Protein AF-A0A661R6L3-F1 (afdb_monomer)

Sequence (50 aa):
MKPYTRADRISGRIQVAITDLLRKKMQNPKVEMATITGVKLTSDLRIADV

Secondary structure (DSSP, 8-state):
-PPPPHHHHHHHHHHHHHHHHHHHH---HHHHT------EE-TTS--EE-

pLDDT: mean 87.92, std 7.96, range [61.66, 95.44]

Structure (mmCIF, N/CA/C/O backbone):
data_AF-A0A661R6L3-F1
#
_entry.id   AF-A0A661R6L3-F1
#
loop_
_atom_site.group_PDB
_atom_site.id
_atom_site.type_symbol
_atom_site.label_atom_id
_atom_site.label_alt_id
_atom_site.label_comp_id
_atom_site.label_asym_id
_atom_site.label_entity_id
_atom_site.label_seq_id
_atom_site.pdbx_PDB_ins_code
_atom_site.Cartn_x
_atom_site.Cartn_y
_atom_site.Cartn_z
_atom_site.occupancy
_atom_site.B_iso_or_equiv
_atom_site.auth_seq_id
_atom_site.auth_comp_id
_atom_site.auth_asym_id
_atom_site.auth_atom_id
_atom_site.pdbx_PDB_model_num
ATOM 1 N N . MET A 1 1 ? 21.553 -10.351 2.905 1.00 61.66 1 MET A N 1
ATOM 2 C CA . MET A 1 1 ? 20.368 -9.491 3.116 1.00 61.66 1 MET A CA 1
ATOM 3 C C . MET A 1 1 ? 20.118 -8.722 1.823 1.00 61.66 1 MET A C 1
ATOM 5 O O . MET A 1 1 ? 20.993 -7.962 1.427 1.00 61.66 1 MET A O 1
ATOM 9 N N . LYS A 1 2 ? 19.021 -8.985 1.094 1.00 69.94 2 LYS A N 1
ATOM 10 C CA . LYS A 1 2 ? 18.696 -8.188 -0.104 1.00 69.94 2 LYS A CA 1
ATOM 11 C C . LYS A 1 2 ? 18.261 -6.787 0.353 1.00 69.94 2 LYS A C 1
ATOM 13 O O . LYS A 1 2 ? 17.442 -6.708 1.268 1.00 69.94 2 LYS A O 1
ATOM 18 N N . PRO A 1 3 ? 18.801 -5.703 -0.221 1.00 82.25 3 PRO A N 1
ATOM 19 C CA . PRO A 1 3 ? 18.356 -4.361 0.118 1.00 82.25 3 PRO A CA 1
ATOM 20 C C . PRO A 1 3 ? 16.910 -4.163 -0.344 1.00 82.25 3 PRO A C 1
ATOM 22 O O . PRO A 1 3 ? 16.559 -4.528 -1.465 1.00 82.25 3 PRO A O 1
ATOM 25 N N . TYR A 1 4 ? 16.082 -3.578 0.523 1.00 84.56 4 TYR A N 1
ATOM 26 C CA . TYR A 1 4 ? 14.724 -3.179 0.161 1.00 84.56 4 TYR A CA 1
ATOM 27 C C . TYR A 1 4 ? 14.770 -2.174 -0.983 1.00 84.56 4 TYR A C 1
ATOM 29 O O . TYR A 1 4 ? 15.483 -1.162 -0.916 1.00 84.56 4 TYR A O 1
ATOM 37 N N . THR A 1 5 ? 13.992 -2.433 -2.027 1.00 90.50 5 THR A N 1
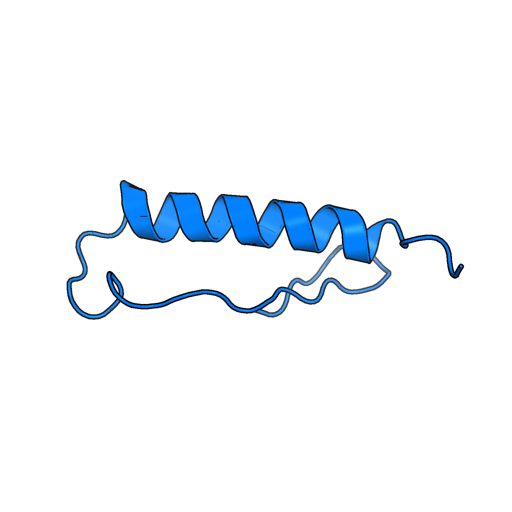ATOM 38 C CA . THR A 1 5 ? 13.894 -1.508 -3.148 1.00 90.50 5 THR A CA 1
ATOM 39 C C . THR A 1 5 ? 13.137 -0.248 -2.725 1.00 90.50 5 THR A C 1
ATOM 41 O O . THR A 1 5 ? 12.455 -0.194 -1.696 1.00 90.50 5 THR A O 1
ATOM 44 N N . ARG A 1 6 ? 13.244 0.823 -3.521 1.00 92.12 6 ARG A N 1
ATOM 45 C CA . ARG A 1 6 ? 12.395 2.007 -3.310 1.00 92.12 6 ARG A CA 1
ATOM 46 C C . ARG A 1 6 ? 10.912 1.638 -3.352 1.00 92.12 6 ARG A C 1
ATOM 48 O O . ARG A 1 6 ? 10.162 2.188 -2.552 1.00 92.12 6 ARG A O 1
ATOM 55 N N . ALA A 1 7 ? 10.536 0.710 -4.230 1.00 92.69 7 ALA A N 1
ATOM 56 C CA . ALA A 1 7 ? 9.167 0.242 -4.358 1.00 92.69 7 ALA A CA 1
ATOM 57 C C . ALA A 1 7 ? 8.672 -0.412 -3.059 1.00 92.69 7 ALA A C 1
ATOM 59 O O . ALA A 1 7 ? 7.648 0.020 -2.542 1.00 92.69 7 ALA A O 1
ATOM 60 N N . ASP A 1 8 ? 9.455 -1.320 -2.464 1.00 92.25 8 ASP A N 1
ATOM 61 C CA . ASP A 1 8 ? 9.103 -1.994 -1.198 1.00 92.25 8 ASP A CA 1
ATOM 62 C C . ASP A 1 8 ? 8.927 -1.009 -0.033 1.00 92.25 8 ASP A C 1
ATOM 64 O O . ASP A 1 8 ? 8.065 -1.157 0.831 1.00 92.25 8 ASP A O 1
ATOM 68 N N . ARG A 1 9 ? 9.754 0.043 0.005 1.00 92.56 9 ARG A N 1
ATOM 69 C CA . ARG A 1 9 ? 9.651 1.069 1.053 1.00 92.56 9 ARG A CA 1
ATOM 70 C C . ARG A 1 9 ? 8.422 1.952 0.877 1.00 92.56 9 ARG A C 1
ATOM 72 O O . ARG A 1 9 ? 7.806 2.346 1.865 1.00 92.56 9 ARG A O 1
ATOM 79 N N . ILE A 1 10 ? 8.098 2.315 -0.362 1.00 94.69 10 ILE A N 1
ATOM 80 C CA . ILE A 1 10 ? 6.940 3.164 -0.653 1.00 94.69 10 ILE A CA 1
ATOM 81 C C . ILE A 1 10 ? 5.652 2.359 -0.479 1.00 94.69 10 ILE A C 1
ATOM 83 O O . ILE A 1 10 ? 4.704 2.890 0.091 1.00 94.69 10 ILE A O 1
ATOM 87 N N 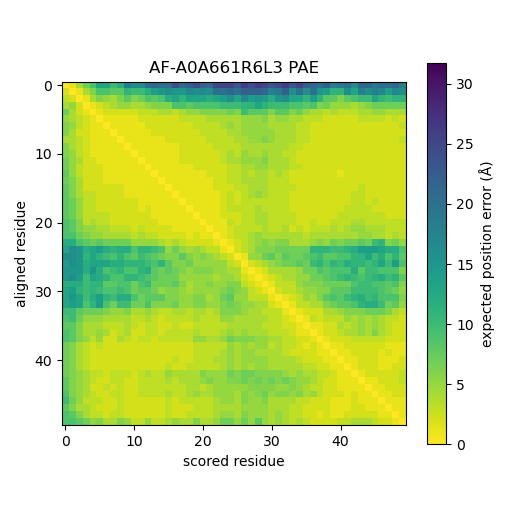. SER A 1 11 ? 5.626 1.084 -0.865 1.00 94.69 11 SER A N 1
ATOM 88 C CA . SER A 1 11 ? 4.450 0.234 -0.687 1.00 94.69 11 SER A CA 1
ATOM 89 C C . SER A 1 11 ? 4.060 0.078 0.785 1.00 94.69 11 SER A C 1
ATOM 91 O O . SER A 1 11 ? 2.891 0.258 1.118 1.00 94.69 11 SER A O 1
ATOM 93 N N . GLY A 1 12 ? 5.029 -0.107 1.690 1.00 94.00 12 GLY A N 1
ATOM 94 C CA . GLY A 1 12 ? 4.761 -0.112 3.133 1.00 94.00 12 GLY A CA 1
ATOM 95 C C . GLY A 1 12 ? 4.164 1.208 3.644 1.00 94.00 12 GLY A C 1
ATOM 96 O O . GLY A 1 12 ? 3.265 1.207 4.483 1.00 94.00 12 GLY A O 1
ATOM 97 N N . ARG A 1 13 ? 4.594 2.355 3.097 1.00 94.81 13 ARG A N 1
ATOM 98 C CA . ARG A 1 13 ? 3.997 3.663 3.433 1.00 94.81 13 ARG A CA 1
ATOM 99 C C . ARG A 1 13 ? 2.577 3.805 2.891 1.00 94.81 13 ARG A C 1
ATOM 101 O O . ARG A 1 13 ? 1.721 4.335 3.595 1.00 94.81 13 ARG A O 1
ATOM 108 N N . ILE A 1 14 ? 2.329 3.329 1.670 1.00 95.12 14 ILE A N 1
ATOM 109 C CA . ILE A 1 14 ? 0.993 3.319 1.063 1.00 95.12 14 ILE A CA 1
ATOM 110 C C . ILE A 1 14 ? 0.047 2.462 1.911 1.00 95.12 14 ILE A C 1
ATOM 112 O O . ILE A 1 14 ? -1.045 2.917 2.234 1.00 95.12 14 ILE A O 1
ATOM 116 N N . GLN A 1 15 ? 0.482 1.281 2.355 1.00 94.88 15 GLN A N 1
ATOM 117 C CA . GLN A 1 15 ? -0.316 0.402 3.212 1.00 94.88 15 GLN A CA 1
ATOM 118 C C . GLN A 1 15 ? -0.782 1.104 4.496 1.00 94.88 15 GLN A C 1
ATOM 120 O O . GLN A 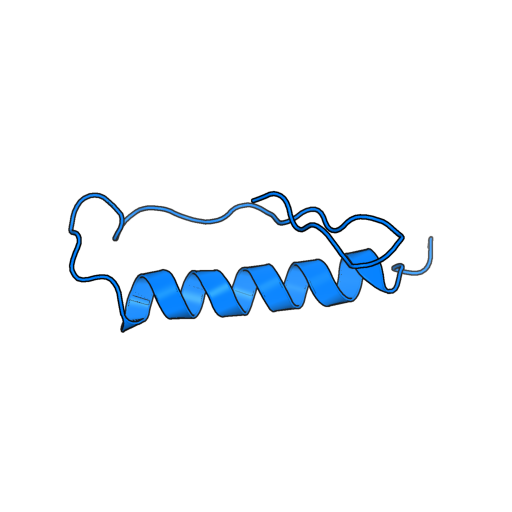1 15 ? -1.969 1.064 4.826 1.00 94.88 15 GLN A O 1
ATOM 125 N N . VAL A 1 16 ? 0.129 1.787 5.199 1.00 94.06 16 VAL A N 1
ATOM 126 C CA . VAL A 1 16 ? -0.210 2.543 6.418 1.00 94.06 16 VAL A CA 1
ATOM 127 C C . VAL A 1 16 ? -1.183 3.679 6.101 1.00 94.06 16 VAL A C 1
ATOM 129 O O . VAL A 1 16 ? -2.193 3.824 6.785 1.00 94.06 16 VAL A O 1
ATOM 132 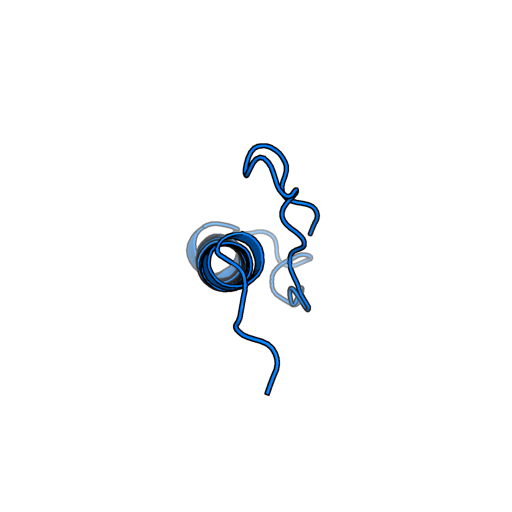N N . ALA A 1 17 ? -0.928 4.445 5.037 1.00 93.62 17 ALA A N 1
ATOM 133 C CA . ALA A 1 17 ? -1.776 5.569 4.652 1.00 93.62 17 ALA A CA 1
ATOM 134 C C . ALA A 1 17 ? -3.202 5.135 4.273 1.00 93.62 17 ALA A C 1
ATOM 136 O O . ALA A 1 17 ? -4.165 5.768 4.706 1.00 93.62 17 ALA A O 1
ATOM 137 N N . ILE A 1 18 ? -3.357 4.048 3.507 1.00 92.00 18 ILE A N 1
ATOM 138 C CA . ILE A 1 18 ? -4.683 3.529 3.143 1.00 92.00 18 ILE A CA 1
ATOM 139 C C . ILE A 1 18 ? -5.387 2.964 4.379 1.00 92.00 18 ILE A C 1
ATOM 141 O O . ILE A 1 18 ? -6.565 3.244 4.576 1.00 92.00 18 ILE A O 1
ATOM 145 N N . THR A 1 19 ? -4.679 2.237 5.248 1.00 90.69 19 THR A N 1
ATOM 146 C CA . THR A 1 19 ? -5.258 1.726 6.505 1.00 90.69 19 THR A CA 1
ATOM 147 C C . THR A 1 19 ? -5.796 2.868 7.370 1.00 90.69 19 THR A C 1
ATOM 149 O O . THR A 1 19 ? -6.908 2.789 7.893 1.00 90.69 19 THR A O 1
ATOM 152 N N . ASP A 1 20 ? -5.046 3.964 7.470 1.00 90.81 20 ASP A N 1
ATOM 153 C CA . ASP A 1 20 ? -5.476 5.164 8.183 1.00 90.81 20 ASP A CA 1
ATOM 154 C C . ASP A 1 20 ? -6.694 5.830 7.530 1.00 90.81 20 ASP A C 1
ATOM 156 O O . ASP A 1 20 ? -7.596 6.283 8.237 1.00 90.81 20 ASP A O 1
ATOM 160 N N . LEU A 1 21 ? -6.749 5.876 6.195 1.00 89.56 21 LEU A N 1
ATOM 161 C CA . LEU A 1 21 ? -7.894 6.414 5.457 1.00 89.56 21 LEU A CA 1
ATOM 162 C C . LEU A 1 21 ? -9.152 5.562 5.646 1.00 89.56 21 LEU A C 1
ATOM 164 O O . LEU A 1 21 ? -10.218 6.124 5.904 1.00 89.56 21 LEU A O 1
ATOM 168 N N . LEU A 1 22 ? -9.027 4.235 5.575 1.00 86.75 22 LEU A N 1
ATOM 169 C CA . LEU A 1 22 ? -10.132 3.306 5.817 1.00 86.75 22 LEU A CA 1
ATOM 170 C C . LEU A 1 22 ? -10.685 3.481 7.233 1.00 86.75 22 LEU A C 1
ATOM 172 O O . LEU A 1 22 ? -11.888 3.643 7.404 1.00 86.75 22 LEU A O 1
ATOM 176 N N . ARG A 1 23 ? -9.811 3.546 8.244 1.00 84.31 23 ARG A N 1
ATOM 177 C CA . ARG A 1 23 ? -10.235 3.685 9.646 1.00 84.31 23 ARG A CA 1
ATOM 178 C C . ARG A 1 23 ? -10.840 5.047 9.973 1.00 84.31 23 ARG A C 1
ATOM 180 O O . ARG A 1 23 ? -11.793 5.121 10.736 1.00 84.31 23 ARG A O 1
ATOM 187 N N . LYS A 1 24 ? -10.261 6.137 9.456 1.00 82.62 24 LYS A N 1
ATOM 188 C CA . LYS A 1 24 ? -10.635 7.502 9.876 1.00 82.62 24 LYS A CA 1
ATOM 189 C C . LYS A 1 24 ? -11.729 8.128 9.019 1.00 82.62 24 LYS A C 1
ATOM 191 O O . LYS A 1 24 ? -12.442 8.998 9.510 1.00 82.62 24 LYS A O 1
ATOM 196 N N . LYS A 1 25 ? -11.818 7.770 7.734 1.00 76.06 25 LYS A N 1
ATOM 197 C CA . LYS A 1 25 ? -12.677 8.479 6.770 1.00 76.06 25 LYS A CA 1
ATOM 198 C C . LYS A 1 25 ? -13.808 7.640 6.189 1.00 76.06 25 LYS A C 1
ATOM 200 O O . LYS A 1 25 ? -14.718 8.227 5.609 1.00 76.06 25 LYS A O 1
ATOM 205 N N . MET A 1 26 ? -13.788 6.314 6.325 1.00 76.19 26 MET A N 1
ATOM 206 C CA . MET A 1 26 ? -14.859 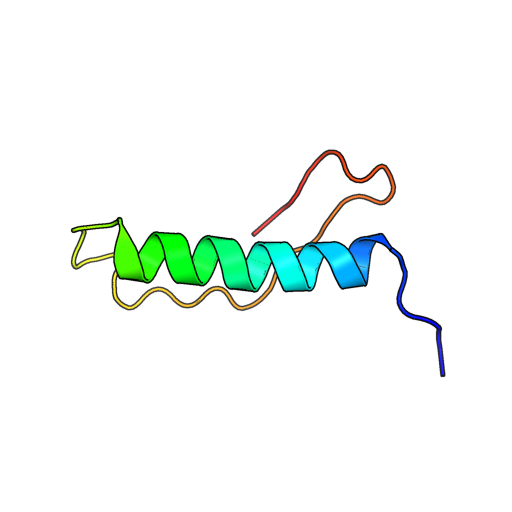5.478 5.788 1.00 76.19 26 MET A CA 1
ATOM 207 C C . MET A 1 26 ? -15.885 5.101 6.854 1.00 76.19 26 MET A C 1
ATOM 209 O O . MET A 1 26 ? -15.638 4.266 7.709 1.00 76.19 26 MET A O 1
ATOM 213 N N . GLN A 1 27 ? -17.086 5.666 6.735 1.00 74.12 27 GLN A N 1
ATOM 214 C CA . GLN A 1 27 ? -18.254 5.338 7.565 1.00 74.12 27 GLN A CA 1
ATOM 215 C C . GLN A 1 27 ? -19.011 4.105 7.038 1.00 74.12 27 GLN A C 1
ATOM 217 O O . GLN A 1 27 ? -20.239 4.070 7.054 1.00 74.12 27 GLN A O 1
ATOM 222 N N . ASN A 1 28 ? -18.300 3.117 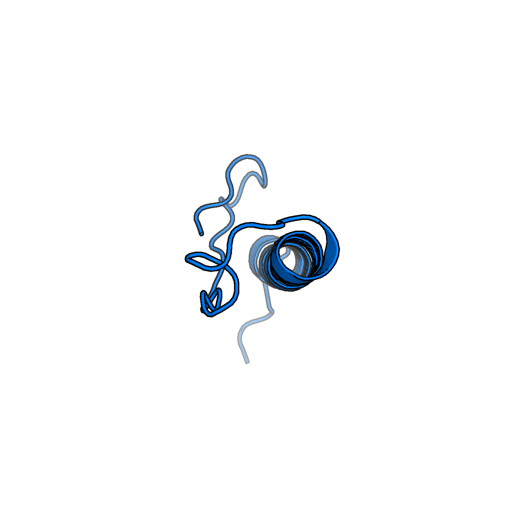6.486 1.00 76.94 28 ASN A N 1
ATOM 223 C CA . ASN A 1 28 ? -18.926 1.903 5.968 1.00 76.94 28 ASN A CA 1
ATOM 224 C C . ASN A 1 28 ? -18.636 0.725 6.914 1.00 76.94 28 ASN A C 1
ATOM 226 O O . ASN A 1 28 ? -17.522 0.195 6.867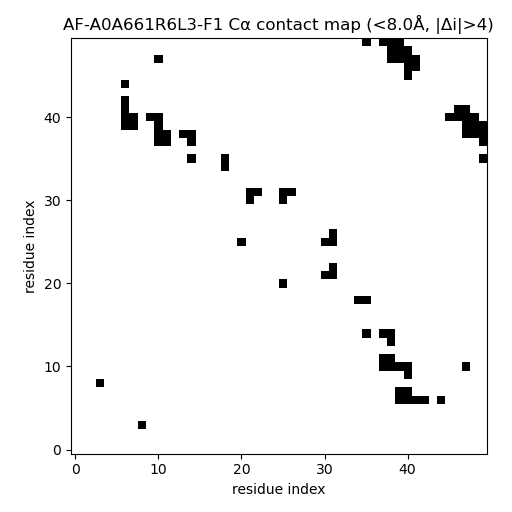 1.00 76.94 28 ASN A O 1
ATOM 230 N N . PRO A 1 29 ? -19.627 0.257 7.699 1.00 77.44 29 PRO A N 1
ATOM 231 C CA . PRO A 1 29 ? -19.447 -0.832 8.665 1.00 77.44 29 PRO A CA 1
ATOM 232 C C . PRO A 1 29 ? -18.927 -2.127 8.033 1.00 77.44 29 PRO A C 1
ATOM 234 O O . PRO A 1 29 ? -18.253 -2.922 8.678 1.00 77.44 29 PRO A O 1
ATOM 237 N N . LYS A 1 30 ? -19.205 -2.348 6.738 1.00 78.50 30 LYS A N 1
ATOM 238 C CA . LYS A 1 30 ? -18.738 -3.540 6.012 1.00 78.50 30 LYS A CA 1
ATOM 239 C C . LYS A 1 30 ? -17.234 -3.523 5.739 1.00 78.50 30 LYS A C 1
ATOM 241 O O . LYS A 1 30 ? -16.645 -4.576 5.528 1.00 78.50 30 LYS A O 1
ATOM 246 N N . VAL A 1 31 ? -16.633 -2.337 5.700 1.00 78.31 31 VAL A N 1
ATOM 247 C CA . VAL A 1 31 ? -15.211 -2.129 5.379 1.00 78.31 31 VAL A CA 1
ATOM 248 C C . VAL A 1 31 ? -14.402 -1.838 6.645 1.00 78.31 31 VAL A C 1
ATOM 250 O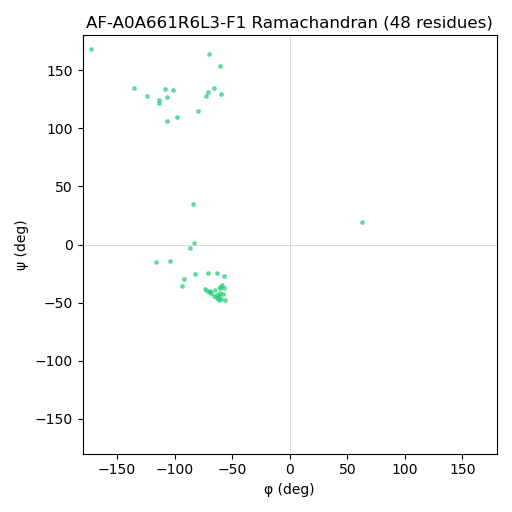 O . VAL A 1 31 ? -13.185 -1.956 6.637 1.00 78.31 31 VAL A O 1
ATOM 253 N N . GLU A 1 32 ? -15.066 -1.530 7.758 1.00 75.06 32 GLU A N 1
ATOM 254 C CA . GLU A 1 32 ? -14.436 -1.240 9.049 1.00 75.06 32 GLU A CA 1
ATOM 255 C C . GLU A 1 32 ? -13.565 -2.400 9.568 1.00 75.06 32 GLU A C 1
ATOM 257 O O . GLU A 1 32 ? -12.497 -2.175 10.134 1.00 75.06 32 GLU A O 1
ATOM 262 N N . MET A 1 33 ? -13.966 -3.649 9.301 1.00 80.38 33 MET A N 1
ATOM 263 C CA . MET A 1 33 ? -13.178 -4.846 9.630 1.00 80.38 33 MET A CA 1
ATOM 264 C C . MET A 1 33 ? -12.160 -5.256 8.550 1.00 80.38 33 MET A C 1
ATOM 266 O O . MET A 1 33 ? -11.418 -6.222 8.743 1.00 80.38 33 MET A O 1
ATOM 270 N N . ALA A 1 34 ? -12.101 -4.564 7.408 1.00 84.69 34 ALA A N 1
ATOM 271 C CA . ALA A 1 34 ? -11.173 -4.916 6.340 1.00 84.69 34 ALA A CA 1
ATOM 272 C C . ALA A 1 34 ? -9.735 -4.546 6.736 1.00 84.69 34 ALA A C 1
ATOM 274 O 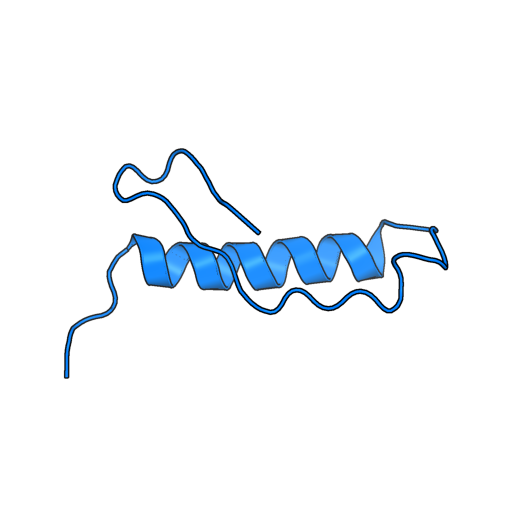O . ALA A 1 34 ? -9.437 -3.413 7.112 1.00 84.69 34 ALA A O 1
ATOM 275 N N . THR A 1 35 ? -8.824 -5.514 6.634 1.00 86.88 35 THR A N 1
ATOM 276 C CA . THR A 1 35 ? -7.400 -5.320 6.932 1.00 86.88 35 THR A CA 1
ATOM 277 C C . THR A 1 35 ? -6.591 -5.464 5.653 1.00 86.88 35 THR A C 1
ATOM 279 O O . THR A 1 35 ? -6.668 -6.494 4.988 1.00 86.88 35 THR A O 1
ATOM 282 N N . ILE A 1 36 ? -5.794 -4.448 5.316 1.00 90.38 36 ILE A N 1
ATOM 283 C CA . ILE A 1 36 ? -4.891 -4.506 4.162 1.00 90.38 36 ILE A CA 1
ATOM 284 C C . ILE A 1 36 ? -3.644 -5.295 4.547 1.00 90.38 36 ILE A C 1
ATOM 286 O O . ILE A 1 36 ? -2.854 -4.858 5.387 1.00 90.38 36 ILE A O 1
ATOM 290 N N . THR A 1 37 ? -3.452 -6.448 3.911 1.00 92.25 37 THR A N 1
ATOM 291 C CA . THR A 1 37 ? -2.332 -7.358 4.193 1.00 92.25 37 THR A CA 1
ATOM 292 C C . THR A 1 37 ? -1.040 -6.963 3.491 1.00 92.25 37 THR A C 1
ATOM 294 O O . THR A 1 37 ? 0.041 -7.283 3.979 1.00 92.25 37 THR A O 1
ATOM 297 N N . GLY A 1 38 ? -1.120 -6.248 2.371 1.00 92.62 38 GLY A N 1
ATOM 298 C CA . GLY A 1 38 ? 0.059 -5.783 1.656 1.00 92.62 38 GLY A CA 1
ATOM 299 C C . GLY A 1 38 ? -0.300 -4.845 0.520 1.00 92.62 38 GLY A C 1
ATOM 300 O O . GLY A 1 38 ? -1.459 -4.709 0.157 1.00 92.62 38 GLY A O 1
ATOM 301 N N . VAL A 1 39 ? 0.722 -4.190 -0.019 1.00 94.81 39 VAL A N 1
ATOM 302 C CA . VAL A 1 39 ? 0.622 -3.370 -1.225 1.00 94.81 39 VAL A CA 1
ATOM 303 C C . VAL A 1 39 ? 1.814 -3.717 -2.106 1.00 94.81 39 VAL A C 1
ATOM 305 O O . VAL A 1 39 ? 2.947 -3.804 -1.619 1.00 94.81 39 VAL A O 1
ATOM 308 N N . LYS A 1 40 ? 1.580 -3.920 -3.400 1.00 94.81 40 LYS A N 1
ATOM 309 C CA . LYS A 1 40 ? 2.636 -4.082 -4.402 1.00 94.81 40 LYS A CA 1
ATOM 310 C C . LYS A 1 40 ? 2.703 -2.825 -5.241 1.00 94.81 40 LYS A C 1
ATOM 312 O O . LYS A 1 40 ? 1.704 -2.387 -5.786 1.00 94.81 40 LYS A O 1
ATOM 317 N N . LEU A 1 41 ? 3.892 -2.248 -5.335 1.00 95.44 41 LEU A N 1
ATOM 318 C CA . LEU A 1 41 ? 4.138 -1.083 -6.170 1.00 95.44 41 LEU A CA 1
ATOM 319 C C . LEU A 1 41 ? 4.978 -1.517 -7.366 1.00 95.44 41 LEU A C 1
ATOM 321 O O . LEU A 1 41 ? 5.975 -2.227 -7.200 1.00 95.44 41 LEU A O 1
ATOM 325 N N . THR A 1 42 ? 4.590 -1.085 -8.560 1.00 94.88 42 THR A N 1
ATOM 326 C CA . THR A 1 42 ? 5.387 -1.308 -9.766 1.00 94.88 42 THR A CA 1
ATOM 327 C C . THR A 1 42 ? 6.765 -0.656 -9.642 1.00 94.88 42 THR A C 1
ATOM 329 O O . THR A 1 42 ? 6.967 0.321 -8.915 1.00 94.88 42 THR A O 1
ATOM 332 N N . SER A 1 43 ? 7.756 -1.186 -10.362 1.00 90.31 43 SER A N 1
ATOM 333 C CA . SER A 1 43 ? 9.137 -0.685 -10.305 1.00 90.31 43 SER A CA 1
ATOM 334 C C . SER A 1 43 ? 9.288 0.757 -10.800 1.00 90.31 43 SER A C 1
ATOM 336 O O . SER A 1 43 ? 10.220 1.448 -10.391 1.00 90.31 43 SER A O 1
ATOM 338 N N . ASP A 1 44 ? 8.373 1.217 -11.657 1.00 93.62 44 ASP A N 1
ATOM 339 C CA . ASP A 1 44 ? 8.286 2.603 -12.126 1.00 93.62 44 ASP A CA 1
ATOM 340 C C . ASP A 1 44 ? 7.523 3.528 -11.156 1.00 93.62 44 ASP A C 1
ATOM 342 O O . ASP A 1 44 ? 7.411 4.725 -11.413 1.00 93.62 44 ASP A O 1
ATOM 346 N N . LEU A 1 45 ? 7.059 2.994 -10.017 1.00 92.19 45 LEU A N 1
ATOM 347 C CA . LEU A 1 45 ? 6.362 3.698 -8.937 1.00 92.19 45 LEU A CA 1
ATOM 348 C C . LEU A 1 45 ? 5.019 4.323 -9.346 1.00 92.19 45 LEU A C 1
ATOM 350 O O . LEU A 1 45 ? 4.539 5.227 -8.661 1.00 92.19 45 LEU A O 1
ATOM 354 N N . ARG A 1 46 ? 4.419 3.870 -10.453 1.00 94.06 46 ARG A N 1
ATOM 355 C CA . ARG A 1 46 ? 3.185 4.458 -10.995 1.00 94.06 46 ARG A CA 1
ATOM 356 C C . ARG A 1 46 ? 1.907 3.776 -10.525 1.00 94.06 46 ARG A C 1
ATOM 358 O O . ARG A 1 46 ? 0.908 4.466 -10.347 1.00 94.06 46 ARG A O 1
ATOM 365 N N . ILE A 1 47 ? 1.925 2.456 -10.349 1.00 94.75 47 ILE A N 1
ATOM 366 C CA . ILE A 1 47 ? 0.722 1.664 -10.065 1.00 94.75 47 ILE A CA 1
ATOM 367 C C . ILE A 1 47 ? 0.928 0.887 -8.769 1.00 94.75 47 ILE A C 1
ATOM 369 O O . ILE A 1 47 ? 1.934 0.194 -8.609 1.00 94.75 47 ILE A O 1
ATOM 373 N N . ALA A 1 48 ? -0.029 1.027 -7.852 1.00 95.12 48 ALA A N 1
ATOM 374 C CA . ALA A 1 48 ? -0.076 0.301 -6.593 1.00 95.12 48 ALA A CA 1
ATOM 375 C C . ALA A 1 48 ? -1.279 -0.651 -6.582 1.00 95.12 48 ALA A C 1
ATOM 377 O O . ALA A 1 48 ? -2.416 -0.195 -6.692 1.00 95.12 48 ALA A O 1
ATOM 378 N N . ASP A 1 49 ? -1.008 -1.938 -6.397 1.00 94.25 49 ASP A N 1
ATOM 379 C CA . ASP A 1 49 ? -2.008 -2.993 -6.241 1.00 94.25 49 ASP A CA 1
ATOM 380 C C . ASP A 1 49 ? -2.144 -3.347 -4.754 1.00 94.25 49 ASP A C 1
ATOM 382 O O . ASP A 1 49 ? -1.132 -3.519 -4.062 1.00 94.25 49 ASP A O 1
ATOM 386 N N . VAL A 1 50 ? -3.384 -3.434 -4.266 1.00 90.56 50 VAL A N 1
ATOM 387 C CA . VAL A 1 50 ? -3.750 -3.608 -2.846 1.00 90.56 50 VAL A CA 1
ATOM 388 C C . VAL A 1 50 ? -4.500 -4.917 -2.651 1.00 90.56 50 VAL A C 1
ATOM 390 O O . VAL A 1 50 ? -5.456 -5.149 -3.422 1.00 90.56 50 VAL A O 1
#

Mean predicted aligned error: 4.64 Å

Foldseek 3Di:
DDDQDPQNVVFVVVQVVVLCCQCPPDPDPVSNPPHDPTWGADNVRPDIDD

Nearest PDB structures (foldseek):
  8bxa-assembly1_A  TM=8.099E-01  e=1.348E-01  Staphylococcus aureus subsp. aureus NCTC 8325

Solvent-accessible surface area (backbone atoms only — not comparable to full-atom values): 3200 Å² total; per-residue (Å²): 133,85,79,79,48,73,35,61,58,48,18,57,52,50,44,53,54,50,52,50,44,47,71,75,70,49,92,43,81,89,54,64,79,63,77,86,88,58,43,49,40,38,93,86,70,79,51,75,50,112

Radius of gyration: 12.72 Å; Cα contacts (8 Å, |Δi|>4): 43; chains: 1; bounding box: 40×18×22 Å